Protein AF-A0A5J5SVU1-F1 (afdb_monomer_lite)

Structure (mmCIF, N/CA/C/O backbone):
data_AF-A0A5J5SVU1-F1
#
_entry.id   AF-A0A5J5SVU1-F1
#
loop_
_atom_site.group_PDB
_atom_site.id
_atom_site.type_symbol
_atom_site.label_atom_id
_atom_site.label_alt_id
_atom_site.label_comp_id
_atom_site.label_asym_id
_atom_site.label_entity_id
_atom_site.label_seq_id
_atom_site.pdbx_PDB_ins_code
_atom_site.Cartn_x
_atom_site.Cartn_y
_atom_site.Cartn_z
_atom_site.occupancy
_atom_site.B_iso_or_equiv
_atom_site.auth_seq_id
_atom_site.auth_comp_id
_atom_site.auth_asym_id
_atom_site.auth_atom_id
_atom_site.pdbx_PDB_model_num
ATOM 1 N N . MET A 1 1 ? -7.541 25.413 24.577 1.00 46.34 1 MET A N 1
ATOM 2 C CA . MET A 1 1 ? -8.468 24.677 23.684 1.00 46.34 1 MET A CA 1
ATOM 3 C C . MET A 1 1 ? -7.711 23.454 23.183 1.00 46.34 1 MET A C 1
ATOM 5 O O . MET A 1 1 ? -7.260 23.413 22.049 1.00 46.34 1 MET A O 1
ATOM 9 N N . ASP A 1 2 ? -7.516 22.484 24.080 1.00 50.78 2 ASP A N 1
ATOM 10 C CA . ASP A 1 2 ? -6.460 21.463 23.998 1.00 50.78 2 ASP A CA 1
ATOM 11 C C . ASP A 1 2 ? -7.065 20.056 23.994 1.00 50.78 2 ASP A C 1
ATOM 13 O O . ASP A 1 2 ? -6.749 19.219 24.829 1.00 50.78 2 ASP A O 1
ATOM 17 N N . TYR A 1 3 ? -8.010 19.799 23.088 1.00 51.34 3 TYR A N 1
ATOM 18 C CA . TYR A 1 3 ? -8.662 18.483 22.987 1.00 51.34 3 TYR A CA 1
ATOM 19 C C . TYR A 1 3 ? -8.862 17.999 21.542 1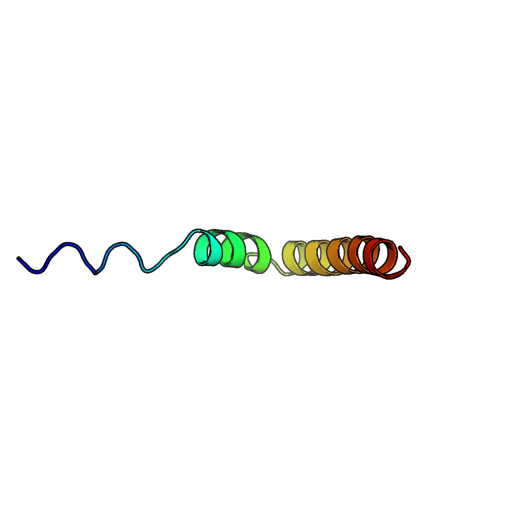.00 51.34 3 TYR A C 1
ATOM 21 O O . TYR A 1 3 ? -9.497 16.972 21.323 1.00 51.34 3 TYR A O 1
ATOM 29 N N . ALA A 1 4 ? -8.303 18.696 20.545 1.00 51.22 4 ALA A N 1
ATOM 30 C CA . ALA A 1 4 ? -8.480 18.343 19.131 1.00 51.22 4 ALA A CA 1
ATOM 31 C C . ALA A 1 4 ? -7.307 17.547 18.520 1.00 51.22 4 ALA A C 1
ATOM 33 O O . ALA A 1 4 ? -7.438 17.018 17.422 1.00 51.22 4 ALA A O 1
ATOM 34 N N . SER A 1 5 ? -6.168 17.417 19.208 1.00 52.25 5 SER A N 1
ATOM 35 C CA . SER A 1 5 ? -4.927 16.908 18.595 1.00 52.25 5 SER A CA 1
ATOM 36 C C . SER A 1 5 ? -4.604 15.431 18.861 1.00 52.25 5 SER A C 1
ATOM 38 O O . SER A 1 5 ? -3.695 14.896 18.237 1.00 52.25 5 SER A O 1
ATOM 40 N N . ARG A 1 6 ? -5.348 14.719 19.724 1.00 53.78 6 ARG A N 1
ATOM 41 C CA . ARG A 1 6 ? -5.071 13.296 20.045 1.00 53.78 6 ARG A CA 1
ATOM 42 C C . ARG A 1 6 ? -5.890 12.265 19.256 1.00 53.78 6 ARG A C 1
ATOM 44 O O . ARG A 1 6 ? -5.709 11.070 19.460 1.00 53.78 6 ARG A O 1
ATOM 51 N N . ARG A 1 7 ? -6.791 12.684 18.357 1.00 52.81 7 ARG A N 1
ATOM 52 C CA . ARG A 1 7 ? -7.656 11.763 17.581 1.00 52.81 7 ARG A CA 1
ATOM 53 C C . ARG A 1 7 ? -7.155 11.475 16.158 1.00 52.81 7 ARG A C 1
ATOM 55 O O . ARG A 1 7 ? -7.710 10.620 15.483 1.00 52.81 7 ARG A O 1
ATOM 62 N N . SER A 1 8 ? -6.078 12.122 15.723 1.00 54.31 8 SER A N 1
ATOM 63 C CA . SER A 1 8 ? -5.525 11.974 14.371 1.00 54.31 8 SER A CA 1
ATOM 64 C C . SER A 1 8 ? -4.160 11.279 14.379 1.00 54.31 8 SER A C 1
ATOM 66 O O . SER A 1 8 ? -3.224 11.751 13.745 1.00 54.31 8 SER A O 1
ATOM 68 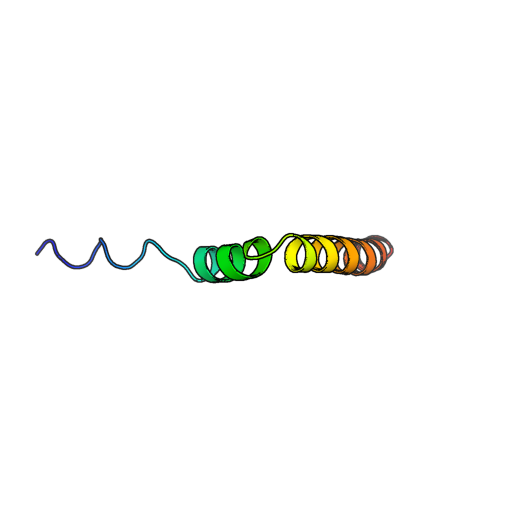N N . GLN A 1 9 ? -4.009 10.190 15.135 1.00 54.78 9 GLN A N 1
ATOM 69 C CA . GLN A 1 9 ? -2.756 9.421 15.153 1.00 54.78 9 GLN A CA 1
ATOM 70 C C . GLN A 1 9 ? -2.927 7.959 14.729 1.00 54.78 9 GLN A C 1
ATOM 72 O O . GLN A 1 9 ? -1.994 7.189 14.849 1.00 54.78 9 GLN A O 1
ATOM 77 N N . GLY A 1 10 ? -4.095 7.604 14.189 1.00 60.44 10 GLY A N 1
ATOM 78 C CA . GLY A 1 10 ? -4.301 6.377 13.423 1.00 60.44 10 GLY A CA 1
ATOM 79 C C . GLY A 1 10 ? -4.723 6.754 12.013 1.00 60.44 10 GLY A C 1
ATOM 80 O O . GLY A 1 10 ? -5.889 6.623 11.650 1.00 60.44 10 GLY A O 1
ATOM 81 N N . GLY A 1 11 ? -3.806 7.364 11.260 1.00 72.75 11 GLY A N 1
ATOM 82 C CA . GLY A 1 11 ? -4.071 7.807 9.891 1.00 72.75 11 GLY A CA 1
ATOM 83 C C . GLY A 1 11 ? -4.504 6.642 8.998 1.00 72.75 11 GLY A C 1
ATOM 84 O O . GLY A 1 11 ? -4.296 5.481 9.341 1.00 72.75 11 GLY A O 1
ATOM 85 N N . LEU A 1 12 ? -5.063 6.939 7.821 1.00 75.12 12 LEU A N 1
ATOM 86 C CA . LEU A 1 12 ? -5.415 5.930 6.805 1.00 75.12 12 LEU A CA 1
ATOM 87 C C . LEU A 1 12 ? -4.311 4.869 6.613 1.00 75.12 12 LEU A C 1
ATOM 89 O O . LEU A 1 12 ? -4.605 3.684 6.471 1.00 75.12 12 LEU A O 1
ATOM 93 N N . PHE A 1 13 ? -3.047 5.290 6.701 1.00 79.00 13 PHE A N 1
ATOM 94 C CA . PHE A 1 13 ? -1.872 4.423 6.664 1.00 79.00 13 PHE A CA 1
ATOM 95 C C . PHE A 1 13 ? -1.778 3.425 7.823 1.00 79.00 13 PHE A C 1
ATOM 97 O O . PHE A 1 13 ? -1.413 2.283 7.584 1.00 79.00 13 PHE A O 1
ATOM 104 N N . GLU A 1 14 ? -2.139 3.794 9.051 1.00 81.75 14 GLU A N 1
ATOM 105 C CA . GLU A 1 14 ? -2.149 2.874 10.194 1.00 81.75 14 GLU A CA 1
ATOM 106 C C . GLU A 1 14 ? -3.270 1.833 10.063 1.00 81.75 14 GLU A C 1
ATOM 108 O O . GLU A 1 14 ? -3.073 0.654 10.358 1.00 81.75 14 GLU A O 1
ATOM 113 N N . GLY A 1 15 ? -4.429 2.240 9.535 1.00 81.50 15 GLY A N 1
ATOM 114 C CA . GLY A 1 15 ? -5.520 1.325 9.193 1.00 81.50 15 GLY A CA 1
ATOM 115 C C . GLY A 1 15 ? -5.119 0.327 8.105 1.00 81.50 15 GLY A C 1
ATOM 116 O O . GLY A 1 15 ? -5.296 -0.880 8.279 1.00 81.50 15 GLY A O 1
ATOM 117 N N . LEU A 1 16 ? -4.520 0.812 7.014 1.00 82.69 16 LEU A N 1
ATOM 118 C CA . LEU A 1 16 ? -4.028 -0.027 5.919 1.00 82.69 16 LEU A CA 1
ATOM 119 C C . LEU A 1 16 ? -2.909 -0.965 6.386 1.00 82.69 16 LEU A C 1
ATOM 121 O O . LEU A 1 16 ? -2.943 -2.162 6.104 1.00 82.69 16 LEU A O 1
ATOM 125 N N . TYR A 1 17 ? -1.965 -0.443 7.167 1.00 83.44 17 TYR A N 1
ATOM 126 C CA . TYR A 1 17 ? -0.882 -1.216 7.763 1.00 83.44 17 TYR A CA 1
ATOM 127 C C . TYR A 1 17 ? -1.425 -2.335 8.645 1.00 83.44 17 TYR A C 1
ATOM 129 O O . TYR A 1 17 ? -1.042 -3.491 8.487 1.00 83.44 17 TYR A O 1
ATOM 137 N N . ARG A 1 18 ? -2.386 -2.030 9.523 1.00 82.31 18 ARG A N 1
ATOM 138 C CA . ARG A 1 18 ? -3.011 -3.025 10.399 1.00 82.31 18 ARG A CA 1
ATOM 139 C C . ARG A 1 18 ? -3.777 -4.090 9.622 1.00 82.31 18 ARG A C 1
ATOM 141 O O . ARG A 1 18 ? -3.837 -5.223 10.087 1.00 82.31 18 ARG A O 1
ATOM 148 N N . VAL A 1 19 ? -4.358 -3.755 8.469 1.00 83.50 19 VAL A N 1
ATOM 149 C CA . VAL A 1 19 ? -5.043 -4.715 7.588 1.00 83.50 19 VAL A CA 1
ATOM 150 C C . VAL A 1 19 ? -4.040 -5.636 6.898 1.00 83.50 19 VAL A C 1
ATOM 152 O O . VAL A 1 19 ? -4.212 -6.853 6.954 1.00 83.50 19 VAL A O 1
ATOM 155 N N . ILE A 1 20 ? -2.975 -5.081 6.318 1.00 83.75 20 ILE A N 1
ATOM 156 C CA . ILE A 1 20 ? -1.955 -5.862 5.606 1.00 83.75 20 ILE A CA 1
ATOM 157 C C . ILE A 1 20 ? -1.146 -6.727 6.585 1.00 83.75 20 ILE A C 1
ATOM 159 O O . ILE A 1 20 ? -0.907 -7.903 6.323 1.00 83.75 20 ILE A O 1
ATOM 163 N N . MET A 1 21 ? -0.797 -6.193 7.757 1.00 84.12 21 MET A N 1
ATOM 164 C CA . MET A 1 21 ? -0.042 -6.907 8.794 1.00 84.12 21 MET A CA 1
ATOM 165 C C . MET A 1 21 ? -0.898 -7.789 9.712 1.00 84.12 21 MET A C 1
ATOM 167 O O . MET A 1 21 ? -0.367 -8.425 10.620 1.00 84.12 21 MET A O 1
ATOM 171 N N . ARG A 1 22 ? -2.222 -7.874 9.513 1.00 82.25 22 ARG A N 1
ATOM 172 C CA . ARG A 1 22 ? -3.109 -8.605 10.438 1.00 82.25 22 ARG A CA 1
ATOM 173 C C . ARG A 1 22 ? -2.820 -10.106 10.500 1.00 82.25 22 ARG A C 1
ATOM 175 O O . ARG A 1 22 ? -3.111 -10.739 11.513 1.00 82.25 22 ARG A O 1
ATOM 182 N N . ARG A 1 23 ? -2.344 -10.693 9.396 1.00 86.69 23 ARG A N 1
ATOM 183 C CA . ARG A 1 23 ? -2.051 -12.129 9.258 1.00 86.69 23 ARG A CA 1
ATOM 184 C C . ARG A 1 23 ? -0.884 -12.341 8.301 1.00 86.69 23 ARG A C 1
ATOM 186 O O . ARG A 1 23 ? -0.862 -11.722 7.240 1.00 86.69 23 ARG A O 1
ATOM 193 N N . ASN A 1 24 ? -0.009 -13.300 8.619 1.00 87.81 24 ASN A N 1
ATOM 194 C CA . ASN A 1 24 ? 1.113 -13.687 7.754 1.00 87.81 24 ASN A CA 1
ATOM 195 C C . ASN A 1 24 ? 0.672 -13.964 6.312 1.00 87.81 24 ASN A C 1
ATOM 197 O O . ASN A 1 24 ? 1.297 -13.471 5.384 1.00 87.81 24 ASN A O 1
ATOM 201 N N . SER A 1 25 ? -0.447 -14.664 6.106 1.00 88.19 25 SER A N 1
ATOM 202 C CA . SER A 1 25 ? -0.955 -14.924 4.753 1.00 88.19 25 SER A CA 1
ATOM 203 C C . SER A 1 25 ? -1.333 -13.650 3.989 1.00 88.19 25 SER A C 1
ATOM 205 O O . SER A 1 25 ? -1.117 -13.588 2.789 1.00 88.19 25 SER A O 1
ATOM 207 N N . VAL A 1 26 ? -1.872 -12.628 4.662 1.00 89.81 26 VAL A N 1
ATOM 208 C CA . VAL A 1 26 ? -2.250 -11.359 4.013 1.00 89.81 26 VAL A CA 1
ATOM 209 C C . VAL A 1 26 ? -1.001 -10.576 3.626 1.00 89.81 26 VAL A C 1
ATOM 211 O O . VAL A 1 26 ? -0.910 -10.101 2.497 1.00 89.81 26 VAL A O 1
ATOM 214 N N . TYR A 1 27 ? -0.019 -10.510 4.526 1.00 86.00 27 TYR A N 1
ATOM 215 C CA . TYR A 1 27 ? 1.273 -9.890 4.251 1.00 86.00 27 TYR A CA 1
ATOM 216 C C . TYR A 1 27 ? 1.979 -10.561 3.065 1.00 86.00 27 TYR A C 1
ATOM 218 O O . TYR A 1 27 ? 2.370 -9.883 2.122 1.00 86.00 27 TYR A O 1
ATOM 226 N N . VAL A 1 28 ? 2.072 -11.895 3.067 1.00 92.44 28 VAL A N 1
ATOM 227 C CA . VAL A 1 28 ? 2.737 -12.671 2.007 1.00 92.44 28 VAL A CA 1
ATOM 228 C C . VAL A 1 28 ? 2.065 -12.455 0.652 1.00 92.44 28 VAL A C 1
ATOM 230 O O . VAL A 1 28 ? 2.751 -12.171 -0.325 1.00 92.44 28 VAL A O 1
ATOM 233 N N . THR A 1 29 ? 0.734 -12.515 0.584 1.00 92.31 29 THR A N 1
ATOM 234 C CA . THR A 1 29 ? 0.009 -12.251 -0.668 1.00 92.31 29 THR A CA 1
ATOM 235 C C . THR A 1 29 ? 0.225 -10.822 -1.151 1.00 92.31 29 THR A C 1
ATOM 237 O O . THR A 1 29 ? 0.431 -10.612 -2.342 1.00 92.31 29 THR A O 1
ATOM 240 N N . PHE A 1 30 ? 0.212 -9.841 -0.245 1.00 91.75 30 PHE A N 1
ATOM 241 C CA . PHE A 1 30 ? 0.437 -8.442 -0.603 1.00 91.75 30 PHE A CA 1
ATOM 242 C C . PHE A 1 30 ? 1.860 -8.210 -1.130 1.00 91.75 30 PHE A C 1
ATOM 244 O O . PHE A 1 30 ? 2.031 -7.509 -2.123 1.00 91.75 30 PHE A O 1
ATOM 251 N N . VAL A 1 31 ? 2.867 -8.847 -0.524 1.00 91.81 31 VAL A N 1
ATOM 252 C CA . VAL A 1 31 ? 4.262 -8.801 -0.990 1.00 91.81 31 VAL A CA 1
ATOM 253 C C . VAL A 1 31 ? 4.408 -9.447 -2.368 1.00 91.81 31 VAL A C 1
ATOM 255 O O . VAL A 1 31 ? 5.012 -8.843 -3.246 1.00 91.81 31 VAL A O 1
ATOM 258 N N . ILE A 1 32 ? 3.826 -10.630 -2.593 1.00 94.31 32 ILE A N 1
ATOM 259 C CA . ILE A 1 32 ? 3.899 -11.324 -3.892 1.00 94.31 32 ILE A CA 1
ATOM 260 C C . ILE A 1 32 ? 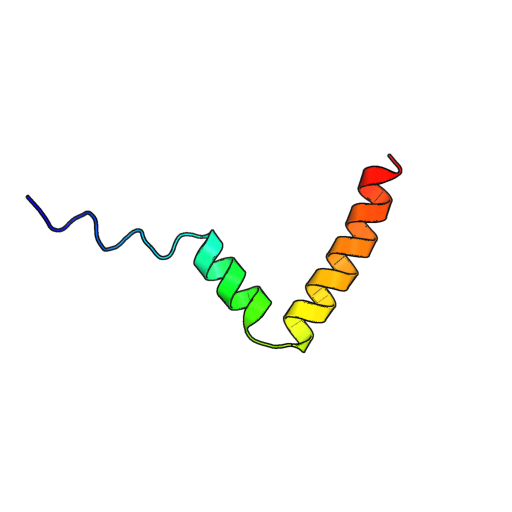3.179 -10.521 -4.982 1.00 94.31 32 ILE A C 1
ATOM 262 O O . ILE A 1 32 ? 3.726 -10.318 -6.062 1.00 94.31 32 ILE A O 1
ATOM 266 N N . ALA A 1 33 ? 1.967 -10.034 -4.700 1.00 93.62 33 ALA A N 1
ATOM 267 C CA . ALA A 1 33 ? 1.202 -9.228 -5.646 1.00 93.62 33 ALA A CA 1
ATOM 268 C C . ALA A 1 33 ? 1.909 -7.900 -5.957 1.00 93.62 33 ALA A C 1
ATOM 270 O O . ALA A 1 33 ? 1.976 -7.498 -7.116 1.00 93.62 33 ALA A O 1
ATOM 271 N N . GLY A 1 34 ? 2.465 -7.245 -4.934 1.00 91.50 34 GLY A N 1
ATOM 272 C CA . GLY A 1 34 ? 3.235 -6.013 -5.078 1.00 91.50 34 GLY A CA 1
ATOM 273 C C . GLY A 1 34 ? 4.527 -6.211 -5.865 1.00 91.50 34 GLY A C 1
ATOM 274 O O . GLY A 1 34 ? 4.843 -5.374 -6.700 1.00 91.50 34 GLY A O 1
ATOM 275 N N . ALA A 1 35 ? 5.233 -7.326 -5.663 1.00 92.19 35 ALA A N 1
ATOM 276 C CA . ALA A 1 35 ? 6.409 -7.679 -6.453 1.00 92.19 35 ALA A CA 1
ATOM 277 C C . ALA A 1 35 ? 6.038 -7.915 -7.922 1.00 92.19 35 ALA A C 1
ATOM 279 O O . ALA A 1 35 ? 6.613 -7.283 -8.797 1.00 92.19 35 ALA A O 1
ATOM 280 N N . PHE A 1 36 ? 5.006 -8.719 -8.191 1.00 92.94 36 PHE A N 1
ATOM 281 C CA . PHE A 1 36 ? 4.571 -9.009 -9.559 1.00 92.94 36 PHE A CA 1
ATOM 282 C C . PHE A 1 36 ? 4.109 -7.755 -10.316 1.00 92.94 36 PHE A C 1
ATOM 284 O O . PHE A 1 36 ? 4.439 -7.566 -11.485 1.00 92.94 36 PHE A O 1
ATOM 291 N N . LEU A 1 37 ? 3.341 -6.882 -9.658 1.00 90.62 37 LEU A N 1
ATOM 292 C CA . LEU A 1 37 ? 2.913 -5.604 -10.235 1.00 90.62 37 LEU A CA 1
ATOM 293 C C . LEU A 1 37 ? 4.078 -4.612 -10.357 1.00 90.62 37 LEU A C 1
ATOM 295 O O . LEU A 1 37 ? 4.136 -3.865 -11.329 1.00 90.62 37 LEU A O 1
ATOM 299 N N . GLY A 1 38 ? 4.995 -4.608 -9.389 1.00 88.19 38 GLY A N 1
ATOM 300 C CA . GLY A 1 38 ? 6.165 -3.735 -9.353 1.00 88.19 38 GLY A CA 1
ATOM 301 C C . GLY A 1 38 ? 7.182 -4.062 -10.440 1.00 88.19 38 GLY A C 1
ATOM 302 O O . GLY A 1 38 ? 7.658 -3.143 -11.096 1.00 88.19 38 GLY A O 1
ATOM 303 N N . GLU A 1 39 ? 7.450 -5.346 -10.691 1.00 85.62 39 GLU A N 1
ATOM 304 C CA . GLU A 1 39 ? 8.271 -5.797 -11.824 1.00 85.62 39 GLU A CA 1
ATOM 305 C C . GLU A 1 39 ? 7.700 -5.247 -13.138 1.00 85.62 39 GLU A C 1
ATOM 307 O O . GLU A 1 39 ? 8.384 -4.545 -13.874 1.00 85.62 39 GLU A O 1
ATOM 312 N N . ARG A 1 40 ? 6.394 -5.429 -13.374 1.00 79.44 40 ARG A N 1
ATOM 313 C CA . ARG A 1 40 ? 5.724 -4.944 -14.595 1.00 79.44 40 ARG A CA 1
ATOM 314 C C . ARG A 1 40 ? 5.686 -3.423 -14.736 1.00 79.44 40 ARG A C 1
ATOM 316 O O . ARG A 1 40 ? 5.605 -2.942 -15.860 1.00 79.44 40 ARG A O 1
ATOM 323 N N . ALA A 1 41 ? 5.683 -2.690 -13.626 1.00 80.75 41 ALA A N 1
ATOM 324 C CA . ALA A 1 41 ? 5.688 -1.230 -13.622 1.00 80.75 41 ALA A CA 1
ATOM 325 C C . ALA A 1 41 ? 7.094 -0.632 -13.790 1.00 80.75 41 ALA A C 1
ATOM 327 O O . ALA A 1 41 ? 7.198 0.507 -14.223 1.00 80.75 41 ALA A O 1
ATOM 328 N N . VAL A 1 42 ? 8.148 -1.370 -13.424 1.00 79.38 42 VAL A N 1
ATOM 329 C CA . VAL A 1 42 ? 9.555 -0.979 -13.633 1.00 79.38 42 VAL A CA 1
ATOM 330 C C . VAL A 1 42 ? 10.032 -1.334 -15.041 1.00 79.38 42 VAL A C 1
ATOM 332 O O . VAL A 1 42 ? 10.840 -0.604 -15.604 1.00 79.38 42 VAL A O 1
ATOM 335 N N . ASP A 1 43 ? 9.533 -2.431 -15.614 1.00 73.12 43 ASP A N 1
ATOM 336 C CA . ASP A 1 43 ? 9.821 -2.8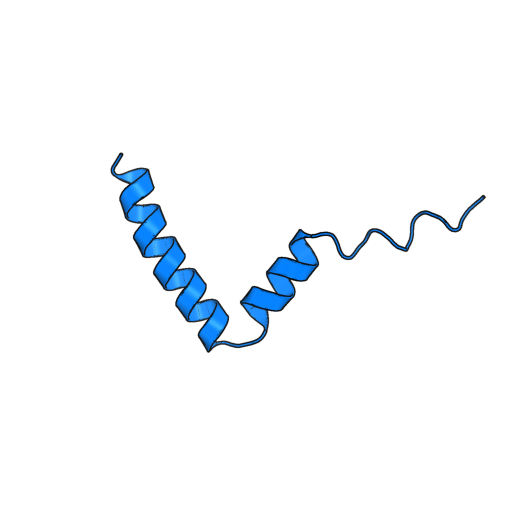36 -16.998 1.00 73.12 43 ASP A CA 1
ATOM 337 C C . ASP A 1 43 ? 9.160 -1.930 -18.066 1.00 73.12 43 ASP A C 1
ATOM 339 O O . ASP A 1 43 ? 9.346 -2.163 -19.263 1.00 73.12 43 ASP A O 1
ATOM 343 N N . TYR A 1 44 ? 8.391 -0.915 -17.657 1.00 53.94 44 TYR A N 1
ATOM 344 C CA . TYR A 1 44 ? 7.703 0.054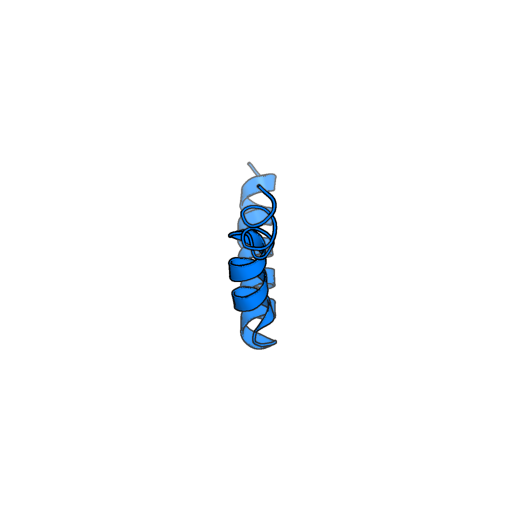 -18.521 1.00 53.94 44 TYR A CA 1
ATOM 345 C C . TYR A 1 44 ? 8.292 1.459 -18.374 1.00 53.94 44 TYR A C 1
ATOM 347 O O . TYR A 1 44 ? 8.414 2.145 -19.415 1.00 53.94 44 TYR A O 1
#

Organism: Gossypium barbadense (NCBI:txid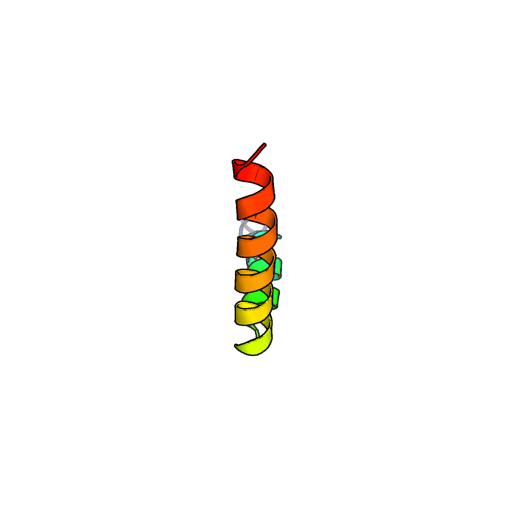3634)

Secondary structure (DSSP, 8-state):
--SSSSS-SS-HHHHHHHHHTTSHHHHHHHHHHHHHHHHHHH--

pLDDT: mean 77.33, std 15.09, range [46.34, 94.31]

Sequence (44 aa):
MDYASRRSQGGLFEGLYRVIMRRNSVYVTFVIAGAFLGERAVDY

InterPro domains:
  IPR008027 Cytochrome b-c1 complex subunit 9 [PF05365] (15-44)
  IPR008027 Cytochrome b-c1 complex subunit 9 [PTHR12980] (1-44)
  IPR036656 Cytochrome b-c1 complex subunit 9 superfamily [G3DSA:1.20.5.260] (10-44)
  IPR036656 Cytochrome b-c1 complex subunit 9 superfamily [SSF81514] (11-44)

Radius of gyration: 16.23 Å; chains: 1; bounding box: 18×40×42 Å

Foldseek 3Di:
DPDPPPPCPCDPVVVVVCVCPVDPVSVVVCVVVCVVVVVVVVVD